Protein AF-A0A1I1GXM4-F1 (afdb_monomer_lite)

Secondary structure (DSSP, 8-state):
---TGGGTTSBHHHHHHHHHHHHHHHT----SSEEEEETTEEEEEE-----S-TT-GGGHHHHHHHHHHH-SHHHH-B-PPP--SS---PPPSSPPBP-HHHHHHHHHHHHHHHHHHHTTS-GGGEEEEESSBSSGGGS-GGGTT-TTHHHHB----HHHHHSSEEEE------------

Structure (mmCIF, N/CA/C/O backbone):
data_AF-A0A1I1GXM4-F1
#
_entry.id   AF-A0A1I1GXM4-F1
#
loop_
_atom_site.group_PDB
_atom_site.id
_atom_site.type_symbol
_atom_site.label_atom_id
_atom_site.label_alt_id
_atom_site.label_comp_id
_atom_site.label_asym_id
_atom_site.label_entity_id
_atom_site.label_seq_id
_atom_site.pdbx_PDB_ins_code
_atom_site.Cartn_x
_atom_site.Cartn_y
_atom_site.Cartn_z
_atom_site.occupancy
_atom_site.B_iso_or_equiv
_atom_site.auth_seq_id
_atom_site.auth_comp_id
_atom_site.auth_asym_id
_atom_site.auth_atom_id
_atom_site.pdbx_PDB_model_num
ATOM 1 N N . MET A 1 1 ? -10.689 -5.153 2.767 1.00 88.06 1 MET A N 1
ATOM 2 C CA . MET A 1 1 ? -9.791 -4.355 1.905 1.00 88.06 1 MET A CA 1
ATOM 3 C C . MET A 1 1 ? -9.537 -5.119 0.616 1.00 88.06 1 MET A C 1
ATOM 5 O O . MET A 1 1 ? -9.752 -6.326 0.622 1.00 88.06 1 MET A O 1
ATOM 9 N N . ALA A 1 2 ? -9.113 -4.449 -0.453 1.00 90.62 2 ALA A N 1
ATOM 10 C CA . ALA A 1 2 ? -8.685 -5.121 -1.678 1.00 90.62 2 ALA A CA 1
ATOM 11 C C . ALA A 1 2 ? -7.213 -5.545 -1.563 1.00 90.62 2 ALA A C 1
ATOM 13 O O . ALA A 1 2 ? -6.414 -4.860 -0.924 1.00 90.62 2 ALA A O 1
ATOM 14 N N . GLY A 1 3 ? -6.860 -6.667 -2.178 1.00 90.81 3 GLY A N 1
ATOM 15 C CA . GLY A 1 3 ? -5.494 -6.990 -2.551 1.00 90.81 3 GLY A CA 1
ATOM 16 C C . GLY A 1 3 ? -5.263 -6.709 -4.034 1.00 90.81 3 GLY A C 1
ATOM 17 O O . GLY A 1 3 ? -6.139 -6.228 -4.748 1.00 90.81 3 GLY A O 1
ATOM 18 N N . ASN A 1 4 ? -4.059 -7.000 -4.521 1.00 91.81 4 ASN A N 1
ATOM 19 C CA . ASN A 1 4 ? -3.698 -6.765 -5.922 1.00 91.81 4 ASN A CA 1
ATOM 20 C C . ASN A 1 4 ? -4.492 -7.653 -6.907 1.00 91.81 4 ASN A C 1
ATOM 22 O O . ASN A 1 4 ? -4.773 -7.232 -8.028 1.00 91.81 4 ASN A O 1
ATOM 26 N N . HIS A 1 5 ? -4.881 -8.863 -6.489 1.00 93.75 5 HIS A N 1
ATOM 27 C CA . HIS A 1 5 ? -5.613 -9.814 -7.331 1.00 93.75 5 HIS A CA 1
ATOM 28 C C . HIS A 1 5 ? -7.067 -9.409 -7.574 1.00 93.75 5 HIS A C 1
ATOM 30 O O . HIS A 1 5 ? -7.597 -9.705 -8.643 1.00 93.75 5 HIS A O 1
ATOM 36 N N . GLU A 1 6 ? -7.697 -8.703 -6.635 1.00 94.31 6 GLU A N 1
ATOM 37 C CA . GLU A 1 6 ? -9.053 -8.177 -6.802 1.00 94.31 6 GLU A CA 1
ATOM 38 C C . GLU A 1 6 ? -9.139 -7.234 -8.014 1.00 94.31 6 GLU A C 1
ATOM 40 O O . GLU A 1 6 ? -10.164 -7.191 -8.684 1.00 94.31 6 GLU A O 1
ATOM 45 N N . PHE A 1 7 ? -8.045 -6.548 -8.365 1.00 95.19 7 PHE A N 1
ATOM 46 C CA . PHE A 1 7 ? -7.979 -5.643 -9.518 1.00 95.19 7 PHE A CA 1
ATOM 47 C C . PHE A 1 7 ? -7.825 -6.347 -10.874 1.00 95.19 7 PHE A C 1
ATOM 49 O O . PHE A 1 7 ? -7.874 -5.695 -11.919 1.00 95.19 7 PHE A O 1
ATOM 56 N N . TYR A 1 8 ? -7.606 -7.663 -10.911 1.00 95.75 8 TYR A N 1
ATOM 57 C CA . TYR A 1 8 ? -7.322 -8.362 -12.163 1.00 95.75 8 TYR A CA 1
ATOM 58 C C . TYR A 1 8 ? -8.533 -8.368 -13.103 1.00 95.75 8 TYR A C 1
ATOM 60 O O . TYR A 1 8 ? -9.545 -8.998 -12.824 1.00 95.75 8 TYR A O 1
ATOM 68 N N . GLY A 1 9 ? -8.377 -7.768 -14.284 1.00 94.56 9 GLY A N 1
ATOM 69 C CA . GLY A 1 9 ? -9.453 -7.614 -15.267 1.00 94.56 9 GLY A CA 1
ATOM 70 C C . GLY A 1 9 ? -10.307 -6.364 -15.052 1.00 94.56 9 GLY A C 1
ATOM 71 O O . GLY A 1 9 ? -11.254 -6.154 -15.806 1.00 94.56 9 GLY A O 1
ATOM 72 N N . HIS A 1 10 ? -9.958 -5.531 -14.070 1.00 95.75 10 HIS A N 1
ATOM 73 C CA . HIS A 1 10 ? -10.690 -4.325 -13.716 1.00 95.75 10 HIS A CA 1
ATOM 74 C C . HIS A 1 10 ? -9.837 -3.066 -13.902 1.00 95.75 10 HIS A C 1
ATOM 76 O O . HIS A 1 10 ? -8.601 -3.103 -13.928 1.00 95.75 10 HIS A O 1
ATOM 82 N N . HIS A 1 11 ? -10.525 -1.931 -14.013 1.00 96.19 11 HIS A N 1
ATOM 83 C CA . HIS A 1 11 ? -9.913 -0.618 -13.897 1.00 96.19 11 HIS A CA 1
ATOM 84 C C . HIS A 1 11 ? -9.795 -0.232 -12.430 1.00 96.19 11 HIS A C 1
ATOM 86 O O . HIS A 1 11 ? -10.779 -0.267 -11.693 1.00 96.19 11 HIS A O 1
ATOM 92 N N . TRP A 1 12 ? -8.595 0.161 -12.015 1.00 95.12 12 TRP A N 1
ATOM 93 C CA . TRP A 1 12 ? -8.252 0.351 -10.614 1.00 95.12 12 TRP A CA 1
ATOM 94 C C . TRP A 1 12 ? -9.212 1.292 -9.886 1.00 95.12 12 TRP A C 1
ATOM 96 O O . TRP A 1 12 ? -9.810 0.909 -8.882 1.00 95.12 12 TRP A O 1
ATOM 106 N N . THR A 1 13 ? -9.360 2.523 -10.379 1.00 94.25 13 THR A N 1
ATOM 107 C CA . THR A 1 13 ? -10.188 3.555 -9.735 1.00 94.25 13 THR A CA 1
ATOM 108 C C . THR A 1 13 ? -11.656 3.131 -9.670 1.00 94.25 13 THR A C 1
ATOM 110 O O . THR A 1 13 ? -12.280 3.222 -8.618 1.00 94.25 13 THR A O 1
ATOM 113 N N . GLN A 1 14 ? -12.172 2.570 -10.767 1.00 95.75 14 GLN A N 1
ATOM 114 C CA . GLN A 1 14 ? -13.569 2.149 -10.885 1.00 95.75 14 GLN A CA 1
ATOM 115 C C . GLN A 1 14 ? -13.882 1.011 -9.911 1.00 95.75 14 GLN A C 1
ATOM 117 O O . GLN A 1 14 ? -14.881 1.075 -9.201 1.00 95.75 14 GLN A O 1
ATOM 122 N N . LEU A 1 15 ? -12.989 0.020 -9.800 1.00 96.81 15 LEU A N 1
ATOM 123 C CA . LEU A 1 15 ? -13.178 -1.081 -8.861 1.00 96.81 15 LEU A CA 1
ATOM 124 C C . LEU A 1 15 ? -13.207 -0.596 -7.408 1.00 96.81 15 LEU A C 1
ATOM 126 O O . LEU A 1 15 ? -14.000 -1.097 -6.618 1.00 96.81 15 LEU A O 1
ATOM 130 N N . LEU A 1 16 ? -12.365 0.370 -7.028 1.00 96.38 16 LEU A N 1
ATOM 131 C CA . LEU A 1 16 ? -12.402 0.909 -5.665 1.00 96.38 16 LEU A CA 1
ATOM 132 C C . LEU A 1 16 ? -13.753 1.552 -5.342 1.00 96.38 16 LEU A C 1
ATOM 134 O O . LEU A 1 16 ? -14.273 1.357 -4.242 1.00 96.38 16 LEU A O 1
ATOM 138 N N . ASP A 1 17 ? -14.328 2.291 -6.286 1.00 96.69 17 ASP A N 1
ATOM 139 C CA . ASP A 1 17 ? -15.631 2.927 -6.104 1.00 96.69 17 ASP A CA 1
ATOM 140 C C . ASP A 1 17 ? -16.761 1.892 -6.036 1.00 96.69 17 ASP A C 1
ATOM 142 O O . ASP A 1 17 ? -17.629 1.975 -5.161 1.00 96.69 17 ASP A O 1
ATOM 146 N N . GLU A 1 18 ? -16.702 0.859 -6.878 1.00 97.44 18 GLU A N 1
ATOM 147 C CA . GLU A 1 18 ? -17.616 -0.284 -6.827 1.00 97.44 18 GLU A CA 1
ATOM 148 C C . GLU A 1 18 ? -17.533 -1.018 -5.484 1.00 97.44 18 GLU A C 1
ATOM 150 O O . GLU A 1 18 ? -18.559 -1.249 -4.844 1.00 97.44 18 GLU A O 1
ATOM 155 N N . LEU A 1 19 ? -16.326 -1.337 -5.007 1.00 96.31 19 LEU A N 1
ATOM 156 C CA . LEU A 1 19 ? -16.120 -2.020 -3.729 1.00 96.31 19 LEU A CA 1
ATOM 157 C C . LEU A 1 19 ? -16.650 -1.193 -2.556 1.00 96.31 19 LEU A C 1
ATOM 159 O O . LEU A 1 19 ? -17.302 -1.745 -1.671 1.00 96.31 19 LEU A O 1
ATOM 163 N N . ARG A 1 20 ? -16.439 0.129 -2.559 1.00 96.31 20 ARG A N 1
ATOM 164 C CA . ARG A 1 20 ? -17.013 1.033 -1.548 1.00 96.31 20 ARG A CA 1
ATOM 165 C C . ARG A 1 20 ? -18.538 1.023 -1.574 1.00 96.31 20 ARG A C 1
ATOM 167 O O . ARG A 1 20 ? -19.163 1.020 -0.514 1.00 96.31 20 ARG A O 1
ATOM 174 N N . LEU A 1 21 ? -19.144 1.024 -2.761 1.00 96.81 21 LEU A N 1
ATOM 175 C CA . LEU A 1 21 ? -20.596 0.958 -2.903 1.00 96.81 21 LEU A CA 1
ATOM 176 C C . LEU A 1 21 ? -21.143 -0.379 -2.388 1.00 96.81 21 LEU A C 1
ATOM 178 O O . LEU A 1 21 ? -22.055 -0.390 -1.563 1.00 96.81 21 LEU A O 1
ATOM 182 N N . GLN A 1 22 ? -20.560 -1.497 -2.822 1.00 97.12 22 GLN A N 1
ATOM 183 C CA . GLN A 1 22 ? -20.995 -2.836 -2.417 1.00 97.12 22 GLN A CA 1
ATOM 184 C C . GLN A 1 22 ? -20.808 -3.071 -0.917 1.00 97.12 22 GLN A C 1
ATOM 186 O O . GLN A 1 22 ? -21.681 -3.637 -0.264 1.00 97.12 22 GLN A O 1
ATOM 191 N N . ALA A 1 23 ? -19.720 -2.572 -0.334 1.00 95.88 23 ALA A N 1
ATOM 192 C CA . ALA A 1 23 ? -19.486 -2.654 1.102 1.00 95.88 23 ALA A CA 1
ATOM 193 C C . ALA A 1 23 ? -20.616 -1.994 1.909 1.00 95.88 23 ALA A C 1
ATOM 195 O O . ALA A 1 23 ? -21.107 -2.583 2.871 1.00 95.88 23 ALA A O 1
ATOM 196 N N . LYS A 1 24 ? -21.106 -0.827 1.463 1.00 95.06 24 LYS A N 1
ATOM 197 C CA . LYS A 1 24 ? -22.270 -0.160 2.072 1.00 95.06 24 LYS A CA 1
ATOM 198 C C . LYS A 1 24 ? -23.542 -0.993 1.937 1.00 95.06 24 LYS A C 1
ATOM 200 O O . LYS A 1 24 ? -24.266 -1.139 2.916 1.00 95.06 24 LYS A O 1
ATOM 205 N N . VAL A 1 25 ? -23.796 -1.553 0.752 1.00 97.19 25 VAL A N 1
ATOM 206 C CA . VAL A 1 25 ? -24.974 -2.402 0.487 1.00 97.19 25 VAL A CA 1
ATOM 207 C C . VAL A 1 25 ? -24.991 -3.634 1.395 1.00 97.19 25 VAL A C 1
ATOM 209 O O . VAL A 1 25 ? -26.044 -4.016 1.897 1.00 97.19 25 VAL A O 1
ATOM 212 N N . HIS A 1 26 ? -23.826 -4.231 1.640 1.00 96.12 26 HIS A N 1
ATOM 213 C CA . HIS A 1 26 ? -23.698 -5.467 2.410 1.00 96.12 26 HIS A CA 1
ATOM 214 C C . HIS A 1 26 ? -23.372 -5.261 3.896 1.00 96.12 26 HIS A C 1
ATOM 216 O O . HIS A 1 26 ? -23.208 -6.244 4.615 1.00 96.12 26 HIS A O 1
ATOM 222 N N . GLY A 1 27 ? -23.276 -4.016 4.372 1.00 94.44 27 GLY A N 1
ATOM 223 C CA . GLY A 1 27 ? -22.950 -3.723 5.772 1.00 94.44 27 GLY A CA 1
ATOM 224 C C . GLY A 1 27 ? -21.542 -4.172 6.183 1.00 94.44 27 GLY A C 1
ATOM 225 O O . GLY A 1 27 ? -21.326 -4.550 7.331 1.00 94.44 27 GLY A O 1
ATOM 226 N N . VAL A 1 28 ? -20.587 -4.158 5.250 1.00 95.31 28 VAL A N 1
ATOM 227 C CA . VAL A 1 28 ? -19.182 -4.515 5.488 1.00 95.31 28 VAL A CA 1
ATOM 228 C C . VAL A 1 28 ? -18.330 -3.247 5.521 1.00 95.31 28 VAL A C 1
ATOM 230 O O . VAL A 1 28 ? -18.530 -2.328 4.732 1.00 95.31 28 VAL A O 1
ATOM 233 N N . HIS A 1 29 ? -17.329 -3.201 6.400 1.00 95.56 29 HIS A N 1
ATOM 234 C CA . HIS A 1 29 ? -16.331 -2.131 6.396 1.00 95.56 29 HIS A CA 1
ATOM 235 C C . HIS A 1 29 ? -15.254 -2.409 5.340 1.00 95.56 29 HIS A C 1
ATOM 237 O O . HIS A 1 29 ? -14.403 -3.287 5.508 1.00 95.56 29 HIS A O 1
ATOM 243 N N . PHE A 1 30 ? -15.280 -1.662 4.237 1.00 96.31 30 PHE A N 1
ATOM 244 C CA . PHE A 1 30 ? -14.208 -1.682 3.247 1.00 96.31 30 PHE A CA 1
ATOM 245 C C . PHE A 1 30 ? -13.199 -0.574 3.536 1.00 96.31 30 PHE A C 1
ATOM 247 O O . PHE A 1 30 ? -13.542 0.600 3.487 1.00 96.31 30 PHE A O 1
ATOM 254 N N . LEU A 1 31 ? -11.955 -0.965 3.818 1.00 96.25 31 LEU A N 1
ATOM 255 C CA . LEU A 1 31 ? -10.881 -0.038 4.162 1.00 96.25 31 LEU A CA 1
ATOM 256 C C . LEU A 1 31 ? -9.883 0.094 3.001 1.00 96.25 31 LEU A C 1
ATOM 258 O O . LEU A 1 31 ? -9.175 -0.864 2.683 1.00 96.25 31 LEU A O 1
ATOM 262 N N . GLU A 1 32 ? -9.852 1.276 2.386 1.00 95.69 32 GLU A N 1
ATOM 263 C CA . GLU A 1 32 ? -8.818 1.765 1.463 1.00 95.69 32 GLU A CA 1
ATOM 264 C C . GLU A 1 32 ? -8.757 3.289 1.613 1.00 95.69 32 GLU A C 1
ATOM 266 O O . GLU A 1 32 ? -9.634 3.996 1.101 1.00 95.69 32 GLU A O 1
ATOM 271 N N . TYR A 1 33 ? -7.741 3.755 2.346 1.00 95.88 33 TYR A N 1
ATOM 272 C CA . TYR A 1 33 ? -7.669 5.116 2.893 1.00 95.88 33 TYR A CA 1
ATOM 273 C C . TYR A 1 33 ? -8.839 5.437 3.812 1.00 95.88 33 TYR A C 1
ATOM 275 O O . TYR A 1 33 ? -9.412 6.522 3.761 1.00 95.88 33 TYR A O 1
ATOM 283 N N . ASP A 1 34 ? -9.209 4.460 4.638 1.00 96.69 34 ASP A N 1
ATOM 284 C CA . ASP A 1 34 ? -10.339 4.587 5.544 1.00 96.69 34 ASP A CA 1
ATOM 285 C C . ASP A 1 34 ? -10.068 3.894 6.882 1.00 96.69 34 ASP A C 1
ATOM 287 O O . ASP A 1 34 ? -9.138 3.084 7.020 1.00 96.69 34 ASP A O 1
ATOM 291 N N . SER A 1 35 ? -10.898 4.218 7.869 1.00 96.25 35 SER A N 1
ATOM 292 C CA . SER A 1 35 ? -10.807 3.685 9.216 1.00 96.25 35 SER A CA 1
ATOM 293 C C . SER A 1 35 ? -12.153 3.271 9.796 1.00 96.25 35 SER A C 1
ATOM 295 O O . SER A 1 35 ? -13.214 3.751 9.409 1.00 96.25 35 SER A O 1
ATOM 297 N N . VAL A 1 36 ? -12.107 2.367 10.771 1.00 96.62 36 VAL A N 1
ATOM 298 C CA . VAL A 1 36 ? -13.270 2.007 11.582 1.00 96.62 36 VAL A CA 1
ATOM 299 C C . VAL A 1 36 ? -12.837 1.741 13.015 1.00 96.62 36 VAL A C 1
ATOM 301 O O . VAL A 1 36 ? -11.792 1.137 13.246 1.00 96.62 36 VAL A O 1
ATOM 304 N N . THR A 1 37 ? -13.646 2.161 13.984 1.00 96.50 37 THR A N 1
ATOM 305 C CA . THR A 1 37 ? -13.433 1.820 15.394 1.00 96.50 37 THR A CA 1
ATOM 306 C C . THR A 1 37 ? -14.425 0.751 15.818 1.00 96.50 37 THR A C 1
ATOM 308 O O . THR A 1 37 ? -15.635 0.962 15.769 1.00 96.50 37 THR A O 1
ATOM 311 N N . ILE A 1 38 ? -13.912 -0.390 16.268 1.00 95.75 38 ILE A N 1
ATOM 312 C CA . ILE A 1 38 ? -14.705 -1.522 16.743 1.00 95.75 38 ILE A CA 1
ATOM 313 C C . ILE A 1 38 ? -14.259 -1.819 18.170 1.00 95.75 38 ILE A C 1
ATOM 315 O O . ILE A 1 38 ? -13.089 -2.103 18.409 1.00 95.75 38 ILE A O 1
ATOM 319 N N . GLN A 1 39 ? -15.188 -1.722 19.125 1.00 95.75 39 GLN A N 1
ATOM 320 C CA . GLN A 1 39 ? -14.928 -2.003 20.547 1.00 95.75 39 GLN A CA 1
ATOM 321 C C . GLN A 1 39 ? -13.715 -1.236 21.115 1.00 95.75 39 GLN A C 1
ATOM 323 O O . GLN A 1 39 ? -12.930 -1.768 21.893 1.00 95.75 39 GLN A O 1
ATOM 328 N N . GLY A 1 40 ? -13.549 0.027 20.709 1.00 94.50 40 GLY A N 1
ATOM 329 C CA . GLY A 1 40 ? -12.447 0.884 21.162 1.00 94.50 40 GLY A CA 1
ATOM 330 C C . GLY A 1 40 ? -11.112 0.665 20.442 1.00 94.50 40 GLY A C 1
ATOM 331 O O . GLY A 1 40 ? -10.172 1.410 20.706 1.00 94.50 40 GLY A O 1
ATOM 332 N N . ILE A 1 41 ? -11.029 -0.290 19.510 1.00 95.75 41 ILE A N 1
ATOM 333 C CA . ILE A 1 41 ? -9.859 -0.501 18.651 1.00 95.75 41 ILE A CA 1
ATOM 334 C C . ILE A 1 41 ? -10.104 0.149 17.291 1.00 95.75 41 ILE A C 1
ATOM 336 O O . ILE A 1 41 ? -11.075 -0.173 16.605 1.00 95.75 41 ILE A O 1
ATOM 340 N N . ARG A 1 42 ? -9.221 1.066 16.901 1.00 96.75 42 ARG A N 1
ATOM 341 C CA . ARG A 1 42 ? -9.223 1.751 15.609 1.00 96.75 42 ARG A CA 1
ATOM 342 C C . ARG A 1 42 ? -8.432 0.938 14.592 1.00 96.75 42 ARG A C 1
ATOM 344 O O . ARG A 1 42 ? -7.251 0.670 14.787 1.00 96.75 42 ARG A O 1
ATOM 351 N N . PHE A 1 43 ? -9.069 0.592 13.486 1.00 96.00 43 PHE A N 1
ATOM 352 C CA . PHE A 1 43 ? -8.458 -0.089 12.353 1.00 96.00 43 PHE A CA 1
ATOM 353 C C . PHE A 1 43 ? -8.246 0.915 11.225 1.00 96.00 43 PHE A C 1
ATOM 355 O O . PHE A 1 43 ? -9.203 1.551 10.795 1.00 96.00 43 PHE A O 1
ATOM 362 N N . LEU A 1 44 ? -7.013 1.045 10.742 1.00 96.44 44 LEU A N 1
ATOM 363 C CA . LEU A 1 44 ? -6.638 1.827 9.564 1.00 96.44 44 LEU A CA 1
ATOM 364 C C . LEU A 1 44 ? -6.334 0.862 8.423 1.00 96.44 44 LEU A C 1
ATOM 366 O O . LEU A 1 44 ? -5.517 -0.040 8.609 1.00 96.44 44 LEU A O 1
ATOM 370 N N . GLY A 1 45 ? -6.949 1.029 7.253 1.00 94.88 45 GLY A N 1
ATOM 371 C CA . GLY A 1 45 ? -6.710 0.124 6.129 1.00 94.88 45 GLY A CA 1
ATOM 372 C C . GLY A 1 45 ? -6.305 0.817 4.836 1.00 94.88 45 GLY A C 1
ATOM 373 O O . GLY A 1 45 ? -6.939 1.770 4.385 1.00 94.88 45 GLY A O 1
ATOM 374 N N . CYS A 1 46 ? -5.264 0.279 4.206 1.00 94.44 46 CYS A N 1
ATOM 375 C CA . CYS A 1 46 ? -4.889 0.596 2.832 1.00 94.44 46 CYS A CA 1
ATOM 376 C C . CYS A 1 46 ? -4.177 -0.600 2.197 1.00 94.44 46 CYS A C 1
ATOM 378 O O . CYS A 1 46 ? -3.480 -1.356 2.871 1.00 94.44 46 CYS A O 1
ATOM 380 N N . THR A 1 47 ? -4.307 -0.774 0.885 1.00 93.88 47 THR A N 1
ATOM 381 C CA . THR A 1 47 ? -3.630 -1.856 0.145 1.00 93.88 47 THR A CA 1
ATOM 382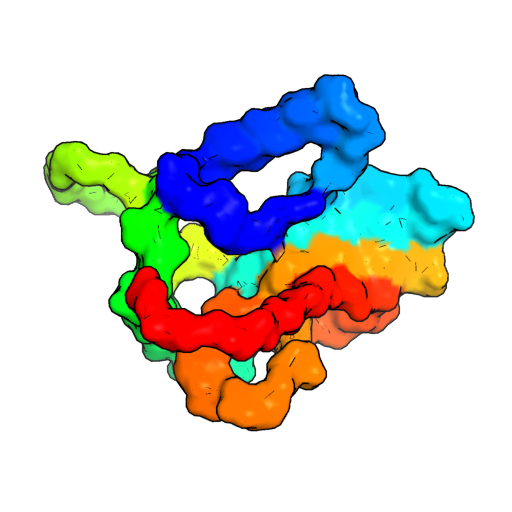 C C . THR A 1 47 ? -2.097 -1.752 0.238 1.00 93.88 47 THR A C 1
ATOM 384 O O . THR A 1 47 ? -1.393 -2.752 0.062 1.00 93.88 47 THR A O 1
ATOM 387 N N . LEU A 1 48 ? -1.593 -0.556 0.569 1.00 93.88 48 LEU A N 1
ATOM 388 C CA . LEU A 1 48 ? -0.199 -0.122 0.713 1.00 93.88 48 LEU A CA 1
ATOM 389 C C . LEU A 1 48 ? 0.609 -0.116 -0.586 1.00 93.88 48 LEU A C 1
ATOM 391 O O . LEU A 1 48 ? 1.341 0.838 -0.815 1.00 93.88 48 LEU A O 1
ATOM 395 N N . TRP A 1 49 ? 0.475 -1.129 -1.444 1.00 94.69 49 TRP A N 1
ATOM 396 C CA . TRP A 1 49 ? 1.332 -1.301 -2.627 1.00 94.69 49 TRP A CA 1
ATOM 397 C C . TRP A 1 49 ? 2.821 -1.205 -2.255 1.00 94.69 49 TRP A C 1
ATOM 399 O O . TRP A 1 49 ? 3.172 -1.392 -1.090 1.00 94.69 49 TRP A O 1
ATOM 409 N N . THR A 1 50 ? 3.717 -0.984 -3.212 1.00 93.81 50 THR A N 1
ATOM 410 C CA . THR A 1 50 ? 5.161 -1.085 -2.965 1.00 93.81 50 THR A CA 1
ATOM 411 C C . THR A 1 50 ? 5.944 0.120 -3.471 1.00 93.81 50 THR A C 1
ATOM 413 O O . THR A 1 50 ? 5.655 0.683 -4.529 1.00 93.81 50 THR A O 1
ATOM 416 N N . ASP A 1 51 ? 6.980 0.468 -2.715 1.00 94.44 51 ASP A N 1
ATOM 417 C CA . ASP A 1 51 ? 8.058 1.375 -3.102 1.00 94.44 51 ASP A CA 1
ATOM 418 C C . ASP A 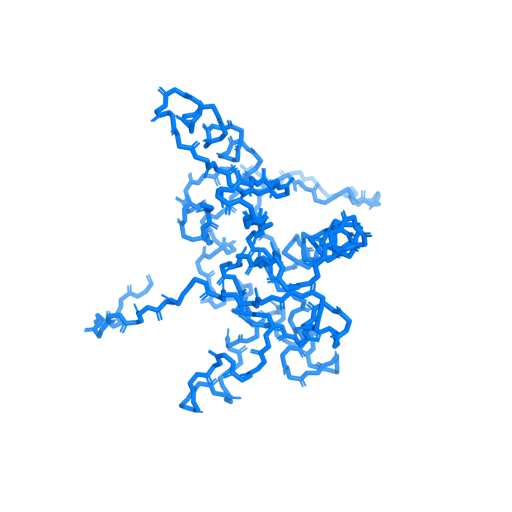1 51 ? 9.150 0.698 -3.956 1.00 94.44 51 ASP A C 1
ATOM 420 O O . ASP A 1 51 ? 9.984 1.378 -4.554 1.00 94.44 51 ASP A O 1
ATOM 424 N N . PHE A 1 52 ? 9.135 -0.636 -4.048 1.00 94.25 52 PHE A N 1
ATOM 425 C CA . PHE A 1 52 ? 10.180 -1.485 -4.629 1.00 94.25 52 PHE A CA 1
ATOM 426 C C . PHE A 1 52 ? 11.547 -1.358 -3.941 1.00 94.25 52 PHE A C 1
ATOM 428 O O . PHE A 1 52 ? 12.577 -1.724 -4.518 1.00 94.25 52 PHE A O 1
ATOM 435 N N . GLU A 1 53 ? 11.577 -0.870 -2.700 1.00 92.75 53 GLU A N 1
ATOM 436 C CA . GLU A 1 53 ? 12.809 -0.624 -1.944 1.00 92.75 53 GLU A CA 1
ATOM 437 C C . GLU A 1 53 ? 13.123 -1.746 -0.950 1.00 92.75 53 GLU A C 1
ATOM 439 O O . GLU A 1 53 ? 14.015 -1.606 -0.112 1.00 92.75 53 GLU A O 1
ATOM 444 N N . PHE A 1 54 ? 12.472 -2.909 -1.087 1.00 89.62 54 PHE A N 1
ATOM 445 C CA . PHE A 1 54 ? 12.767 -4.100 -0.285 1.00 89.62 54 PHE A CA 1
ATOM 446 C C . PHE A 1 54 ? 14.264 -4.432 -0.257 1.00 89.62 54 PHE A C 1
ATOM 448 O O . PHE A 1 54 ? 14.793 -4.796 0.785 1.00 89.62 54 PHE A O 1
ATOM 455 N N . PHE A 1 55 ? 14.970 -4.286 -1.380 1.00 89.94 55 PHE A N 1
ATOM 456 C CA . PHE A 1 55 ? 16.417 -4.519 -1.461 1.00 89.94 55 PHE A CA 1
ATOM 457 C C . PHE A 1 55 ? 17.257 -3.234 -1.414 1.00 89.94 55 PHE A C 1
ATOM 459 O O . PHE A 1 55 ? 18.436 -3.249 -1.769 1.00 89.94 55 PHE A O 1
ATOM 466 N N . GLY A 1 56 ? 16.653 -2.126 -0.987 1.00 90.62 56 GLY A N 1
ATOM 467 C CA . GLY A 1 56 ? 17.252 -0.800 -0.939 1.00 90.62 56 GLY A CA 1
ATOM 468 C C . GLY A 1 56 ? 17.050 0.020 -2.215 1.00 90.62 56 GLY A C 1
ATOM 469 O O . GLY A 1 56 ? 16.879 -0.505 -3.319 1.00 90.62 56 GLY A O 1
ATOM 470 N N . LEU A 1 57 ? 17.130 1.341 -2.047 1.00 92.62 57 LEU A N 1
ATOM 471 C CA . LEU A 1 57 ? 16.902 2.342 -3.092 1.00 92.62 57 LEU A CA 1
ATOM 472 C C . LEU A 1 57 ? 17.750 2.117 -4.357 1.00 92.62 57 LEU A C 1
ATOM 474 O O . LEU A 1 57 ? 17.264 2.309 -5.470 1.00 92.62 57 LEU A O 1
ATOM 478 N N . SER A 1 58 ? 18.997 1.652 -4.213 1.00 95.06 58 SER A N 1
ATOM 479 C CA . SER A 1 58 ? 19.902 1.396 -5.345 1.00 95.06 58 SER A CA 1
ATOM 480 C C . SER A 1 58 ? 19.381 0.330 -6.316 1.00 95.06 58 SER A C 1
ATOM 482 O O . SER A 1 58 ? 19.730 0.351 -7.497 1.00 95.06 58 SER A O 1
ATOM 484 N N . ARG A 1 59 ? 18.516 -0.582 -5.850 1.00 93.94 59 ARG A N 1
ATOM 485 C CA . ARG A 1 59 ? 17.915 -1.643 -6.669 1.00 93.94 59 ARG A CA 1
ATOM 486 C C . ARG A 1 59 ? 16.512 -1.306 -7.166 1.00 93.94 59 ARG A C 1
ATOM 488 O O . ARG A 1 59 ? 16.020 -2.009 -8.047 1.00 93.94 59 ARG A O 1
ATOM 495 N N . ARG A 1 60 ? 15.891 -0.217 -6.698 1.00 94.56 60 ARG A N 1
ATOM 496 C CA . ARG A 1 60 ? 14.495 0.146 -7.007 1.00 94.56 60 ARG A CA 1
ATOM 497 C C . ARG A 1 60 ? 14.182 0.091 -8.502 1.00 94.56 60 ARG A C 1
ATOM 499 O O . ARG A 1 60 ? 13.288 -0.633 -8.926 1.00 94.56 60 ARG A O 1
ATOM 506 N N . SER A 1 61 ? 14.983 0.763 -9.330 1.00 95.31 61 SER A N 1
ATOM 507 C CA . SER A 1 61 ? 14.774 0.794 -10.785 1.00 95.31 61 SER A CA 1
ATOM 508 C C . SER A 1 61 ? 14.899 -0.586 -11.443 1.00 95.31 61 SER A C 1
ATOM 510 O O . SER A 1 61 ? 14.218 -0.870 -12.428 1.00 95.31 61 SER A O 1
ATOM 512 N N . GLN A 1 62 ? 15.770 -1.459 -10.924 1.00 95.19 62 GLN A N 1
ATOM 513 C CA . GLN A 1 62 ? 15.873 -2.848 -11.383 1.00 95.19 62 GLN A CA 1
ATOM 514 C C . GLN A 1 62 ? 14.605 -3.629 -11.014 1.00 95.19 62 GLN A C 1
ATOM 516 O O . GLN A 1 62 ? 14.076 -4.345 -11.865 1.00 95.19 62 GLN A O 1
ATOM 521 N N . MET A 1 63 ? 14.118 -3.461 -9.782 1.00 95.44 63 MET A N 1
ATOM 522 C CA . MET A 1 63 ? 12.951 -4.168 -9.247 1.00 95.44 63 MET A CA 1
ATOM 523 C C . MET A 1 63 ? 11.662 -3.755 -9.957 1.00 95.44 63 MET A C 1
ATOM 525 O O . MET A 1 63 ? 10.917 -4.623 -10.399 1.00 95.44 63 MET A O 1
ATOM 529 N N . MET A 1 64 ? 11.452 -2.454 -10.182 1.00 95.44 64 MET A N 1
ATOM 530 C CA . MET A 1 64 ? 10.325 -1.931 -10.966 1.00 95.44 64 MET A CA 1
ATOM 531 C C . MET A 1 64 ? 10.263 -2.576 -12.358 1.00 95.44 64 MET A C 1
ATOM 533 O O . MET A 1 64 ? 9.236 -3.116 -12.762 1.00 95.44 64 MET A O 1
ATOM 537 N N . ARG A 1 65 ? 11.399 -2.614 -13.071 1.00 94.62 65 ARG A N 1
ATOM 538 C CA . ARG A 1 65 ? 11.490 -3.247 -14.396 1.00 94.62 65 ARG A CA 1
ATOM 539 C C . ARG A 1 65 ? 11.244 -4.758 -14.355 1.00 94.62 65 ARG A C 1
ATOM 541 O O . ARG A 1 65 ? 10.691 -5.313 -15.302 1.00 94.62 65 ARG A O 1
ATOM 548 N N . ALA A 1 66 ? 11.731 -5.445 -13.322 1.00 92.75 66 ALA A N 1
ATOM 549 C CA . ALA A 1 66 ? 11.510 -6.879 -13.152 1.00 92.75 66 ALA A CA 1
ATOM 550 C C . ALA A 1 66 ? 10.028 -7.181 -12.891 1.00 92.75 66 ALA A C 1
ATOM 552 O O . ALA A 1 66 ? 9.480 -8.091 -13.509 1.00 92.75 66 ALA A O 1
ATOM 553 N N . ALA A 1 67 ? 9.382 -6.372 -12.053 1.00 92.19 67 ALA A N 1
ATOM 554 C CA . ALA A 1 67 ? 7.971 -6.476 -11.720 1.00 92.19 67 ALA A CA 1
ATOM 555 C C . ALA A 1 67 ? 7.081 -6.293 -12.961 1.00 92.19 67 ALA A C 1
ATOM 557 O O . ALA A 1 67 ? 6.297 -7.188 -13.275 1.00 92.19 67 ALA A O 1
ATOM 558 N N . GLU A 1 68 ? 7.278 -5.215 -13.729 1.00 93.81 68 GLU A N 1
ATOM 559 C CA . GLU A 1 68 ? 6.510 -4.940 -14.959 1.00 93.81 68 GLU A CA 1
ATOM 560 C C . GLU A 1 68 ? 6.613 -6.061 -15.995 1.00 93.81 68 GLU A C 1
ATOM 562 O O . GLU A 1 68 ? 5.641 -6.391 -16.674 1.00 93.81 68 GLU A O 1
ATOM 567 N N . ARG A 1 69 ? 7.788 -6.692 -16.106 1.00 91.56 69 ARG A N 1
ATOM 568 C CA . ARG A 1 69 ? 7.970 -7.839 -17.001 1.00 91.56 69 ARG A CA 1
ATOM 569 C C . ARG A 1 69 ? 7.406 -9.132 -16.436 1.00 91.56 69 ARG A C 1
ATOM 571 O O . ARG A 1 69 ? 6.998 -9.983 -17.222 1.00 91.56 69 ARG A O 1
ATOM 578 N N . GLY A 1 70 ? 7.471 -9.322 -15.123 1.00 86.75 70 GLY A N 1
ATOM 579 C CA . GLY A 1 70 ? 7.290 -10.617 -14.475 1.00 86.75 70 GLY A CA 1
ATOM 580 C C . GLY A 1 70 ? 5.874 -10.902 -13.994 1.00 86.75 70 GLY A C 1
ATOM 581 O O . GLY A 1 70 ? 5.525 -12.073 -13.863 1.00 86.75 70 GLY A O 1
ATOM 582 N N . LEU A 1 71 ? 5.061 -9.874 -13.740 1.00 90.75 71 LEU A N 1
ATOM 583 C CA . LEU A 1 71 ? 3.833 -10.026 -12.959 1.00 90.75 71 LEU A CA 1
ATOM 584 C C . LEU A 1 71 ? 2.575 -9.652 -13.729 1.00 90.75 71 LEU A C 1
ATOM 586 O O . LEU A 1 71 ? 2.561 -8.766 -14.584 1.00 90.75 71 LEU A O 1
ATOM 590 N N . ASN A 1 72 ? 1.501 -10.370 -13.409 1.00 93.44 72 ASN A N 1
ATOM 591 C CA . ASN A 1 72 ? 0.219 -10.225 -14.085 1.00 93.44 72 ASN A CA 1
ATOM 592 C C . ASN A 1 72 ? -0.498 -8.931 -13.705 1.00 93.44 72 ASN A C 1
ATOM 594 O O . ASN A 1 72 ? -1.307 -8.458 -14.494 1.00 93.44 72 ASN A O 1
ATOM 598 N N . ASP A 1 73 ? -0.145 -8.320 -12.579 1.00 93.75 73 ASP A N 1
ATOM 599 C CA . ASP A 1 73 ? -0.599 -7.006 -12.128 1.00 93.75 73 ASP A CA 1
ATOM 600 C C . ASP A 1 73 ? -0.514 -5.978 -13.265 1.00 93.75 73 ASP A C 1
ATOM 602 O O . ASP A 1 73 ? -1.519 -5.407 -13.680 1.00 93.75 73 ASP A O 1
ATOM 606 N N . PHE A 1 74 ? 0.661 -5.852 -13.884 1.00 93.75 74 PHE A N 1
ATOM 607 C CA . PHE A 1 74 ? 0.925 -4.881 -14.955 1.00 93.75 74 PHE A CA 1
ATOM 608 C C . PHE A 1 74 ? 0.350 -5.282 -16.321 1.00 93.75 74 PHE A C 1
ATOM 610 O O . PHE A 1 74 ? 0.390 -4.510 -17.277 1.00 93.75 74 PHE A O 1
ATOM 617 N N . ARG A 1 75 ? -0.197 -6.498 -16.440 1.00 92.81 75 ARG A N 1
ATOM 618 C CA . ARG A 1 75 ? -0.845 -6.992 -17.668 1.00 92.81 75 ARG A CA 1
ATOM 619 C C . ARG A 1 75 ? -2.365 -6.956 -17.577 1.00 92.81 75 ARG A C 1
ATOM 621 O O . ARG A 1 75 ? -3.034 -6.790 -18.595 1.00 92.81 75 ARG A O 1
ATOM 628 N N . ARG A 1 76 ? -2.901 -7.169 -16.375 1.00 95.00 76 ARG A N 1
ATOM 629 C CA . ARG A 1 76 ? -4.322 -7.426 -16.120 1.00 95.00 76 ARG A CA 1
ATOM 630 C C . ARG A 1 76 ? -5.038 -6.262 -15.453 1.00 95.00 76 ARG A C 1
ATOM 632 O O . ARG A 1 76 ? -6.262 -6.285 -15.450 1.00 95.00 76 ARG A O 1
ATOM 639 N N . ILE A 1 77 ? -4.316 -5.286 -14.909 1.00 95.69 77 ILE A N 1
ATOM 640 C CA . ILE A 1 77 ? -4.915 -4.132 -14.239 1.00 95.69 77 ILE A CA 1
ATOM 641 C C . ILE A 1 77 ? -4.862 -2.917 -15.169 1.00 95.69 77 ILE A C 1
ATOM 643 O O . ILE A 1 77 ? -3.825 -2.599 -15.761 1.00 95.69 77 ILE A O 1
ATOM 647 N N . GLU A 1 78 ? -6.003 -2.251 -15.317 1.00 95.75 78 GLU A N 1
ATOM 648 C CA . GLU A 1 78 ? -6.126 -0.966 -16.011 1.00 95.75 78 GLU A CA 1
ATOM 649 C C . GLU A 1 78 ? -5.976 0.171 -15.000 1.00 95.75 78 GLU A C 1
ATOM 651 O O . GLU A 1 78 ? -6.454 0.065 -13.871 1.00 95.75 78 GLU A O 1
ATOM 656 N N . ALA A 1 79 ? -5.303 1.248 -15.391 1.00 93.94 79 ALA A N 1
ATOM 657 C CA . ALA A 1 79 ? -5.110 2.415 -14.541 1.00 93.94 79 ALA A CA 1
ATOM 658 C C . ALA A 1 79 ? -5.173 3.686 -15.384 1.00 93.94 79 ALA A C 1
ATOM 660 O O . ALA A 1 79 ? -4.722 3.685 -16.532 1.00 93.94 79 ALA A O 1
ATOM 661 N N . ASP A 1 80 ? -5.701 4.758 -14.799 1.00 90.88 80 ASP A N 1
ATOM 662 C CA . ASP A 1 80 ? -5.630 6.089 -15.391 1.00 90.88 80 ASP A CA 1
ATOM 663 C C . ASP A 1 80 ? -4.162 6.455 -15.626 1.00 90.88 80 ASP A C 1
ATOM 665 O O . ASP A 1 80 ? -3.338 6.155 -14.762 1.00 90.88 80 ASP A O 1
ATOM 669 N N . PRO A 1 81 ? -3.802 7.108 -16.744 1.00 86.75 81 PRO A N 1
ATOM 670 C CA . PRO A 1 81 ? -2.439 7.570 -16.939 1.00 86.75 81 PRO A CA 1
ATOM 671 C C . PRO A 1 81 ? -1.999 8.435 -15.755 1.00 86.75 81 PRO A C 1
ATOM 673 O O . PRO A 1 81 ? -2.699 9.381 -15.386 1.00 86.75 81 PRO A O 1
ATOM 676 N N . LEU A 1 82 ? -0.810 8.171 -15.203 1.00 83.38 82 LEU A N 1
ATOM 677 C CA . LEU A 1 82 ? -0.128 9.181 -14.395 1.00 83.38 82 LEU A CA 1
ATOM 678 C C . LEU A 1 82 ? -0.071 10.463 -15.220 1.00 83.38 82 LEU A C 1
ATOM 680 O O . LEU A 1 82 ? 0.256 10.386 -16.406 1.00 83.38 82 LEU A O 1
ATOM 684 N N . MET A 1 83 ? -0.414 11.608 -14.623 1.00 69.75 83 MET A N 1
ATOM 685 C CA . MET A 1 83 ? -0.367 12.893 -15.321 1.00 69.75 83 MET A CA 1
ATOM 686 C C . MET A 1 83 ? 1.040 13.089 -15.893 1.00 69.75 83 MET A C 1
ATOM 688 O O . MET A 1 83 ? 1.975 13.430 -15.173 1.00 69.75 83 MET A O 1
ATOM 692 N N . ALA A 1 84 ? 1.206 12.790 -17.178 1.00 55.56 84 ALA A N 1
ATOM 693 C CA . ALA A 1 84 ? 2.477 12.917 -17.850 1.00 55.56 84 ALA A CA 1
ATOM 694 C C . ALA A 1 84 ? 2.603 14.366 -18.303 1.00 55.56 84 ALA A C 1
ATOM 696 O O . ALA A 1 84 ? 1.788 14.867 -19.080 1.00 55.56 84 ALA A O 1
ATOM 697 N N . GLU A 1 85 ? 3.653 15.018 -17.820 1.00 47.25 85 GLU A N 1
ATOM 698 C CA . GLU A 1 85 ? 4.266 16.149 -18.493 1.00 47.25 85 GLU A CA 1
ATOM 699 C C . GLU A 1 85 ? 4.364 15.833 -19.998 1.00 47.25 85 GLU A C 1
ATOM 701 O O . GLU A 1 85 ? 4.864 14.779 -20.400 1.00 47.25 85 GLU A O 1
ATOM 706 N N . HIS A 1 86 ? 3.766 16.714 -20.800 1.00 36.31 86 HIS A N 1
ATOM 707 C CA . HIS A 1 86 ? 3.785 16.808 -22.261 1.00 36.31 86 HIS A CA 1
ATOM 708 C C . HIS A 1 86 ? 4.648 15.769 -23.004 1.00 36.31 86 HIS A C 1
ATOM 710 O O . HIS A 1 86 ? 5.739 16.072 -23.478 1.00 36.31 86 HIS A O 1
ATOM 716 N N . THR A 1 87 ? 4.139 14.553 -23.201 1.00 45.03 87 THR A N 1
ATOM 717 C CA . THR A 1 87 ? 4.711 13.613 -24.173 1.00 45.03 87 THR A CA 1
ATOM 718 C C . THR A 1 87 ? 3.651 13.255 -25.198 1.00 45.03 87 THR A C 1
ATOM 720 O O . THR A 1 87 ? 2.854 12.333 -25.063 1.00 45.03 87 THR A O 1
ATOM 723 N N . SER A 1 88 ? 3.635 14.060 -26.256 1.00 44.19 88 SER A N 1
ATOM 724 C CA . SER A 1 88 ? 2.891 13.833 -27.485 1.00 44.19 88 SER A CA 1
ATOM 725 C C . SER A 1 88 ? 3.451 12.615 -28.222 1.00 44.19 88 SER A C 1
ATOM 727 O O . SER A 1 88 ? 4.301 12.735 -29.101 1.00 44.19 88 SER A O 1
ATOM 729 N N . VAL A 1 89 ? 2.961 11.429 -27.866 1.00 47.25 89 VAL A N 1
ATOM 730 C CA . VAL A 1 89 ? 3.027 10.231 -28.708 1.00 47.25 89 VAL A CA 1
ATOM 731 C C . VAL A 1 89 ? 1.598 9.718 -28.860 1.00 47.25 89 VAL A C 1
ATOM 733 O O . VAL A 1 89 ? 0.891 9.534 -27.874 1.00 47.25 89 VAL A O 1
ATOM 736 N N . ALA A 1 90 ? 1.155 9.562 -30.109 1.00 48.47 90 ALA A N 1
ATOM 737 C CA . ALA A 1 90 ? -0.208 9.180 -30.474 1.00 48.47 90 ALA A CA 1
ATOM 738 C C . ALA A 1 90 ? -0.714 7.942 -29.695 1.00 48.47 90 ALA A C 1
ATOM 740 O O . ALA A 1 90 ? 0.068 7.022 -29.429 1.00 48.47 90 ALA A O 1
ATOM 741 N N . PRO A 1 91 ? -2.015 7.873 -29.353 1.00 46.25 91 PRO A N 1
ATOM 742 C CA . PRO A 1 91 ? -2.540 6.810 -28.511 1.00 46.25 91 PRO A CA 1
ATOM 743 C C . PRO A 1 91 ? -2.488 5.473 -29.257 1.00 46.25 91 PRO A C 1
ATOM 745 O O . PRO A 1 91 ? -3.137 5.288 -30.288 1.00 46.25 91 PRO A O 1
ATOM 748 N N . ARG A 1 92 ? -1.752 4.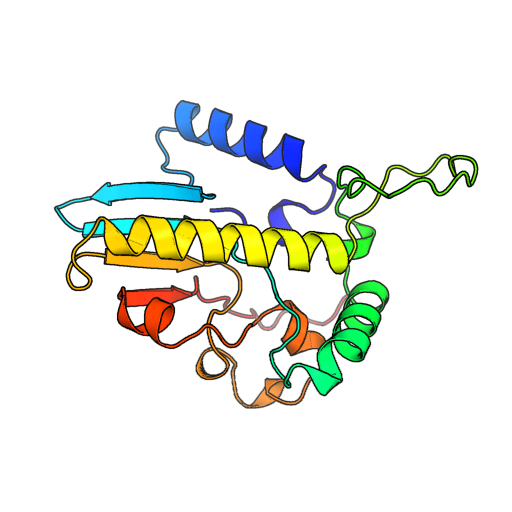493 -28.715 1.00 51.28 92 ARG A N 1
ATOM 749 C CA . ARG A 1 92 ? -2.035 3.086 -29.036 1.00 51.28 92 ARG A CA 1
ATOM 750 C C . ARG A 1 92 ? -3.452 2.801 -28.536 1.00 51.28 92 ARG A C 1
ATOM 752 O O . ARG A 1 92 ? -3.766 3.121 -27.398 1.00 51.28 92 ARG A O 1
ATOM 759 N N . GLN A 1 93 ? -4.282 2.159 -29.359 1.00 51.19 93 GLN A N 1
ATOM 760 C CA . GLN A 1 93 ? -5.673 1.758 -29.064 1.00 51.19 93 GLN A CA 1
ATOM 761 C C . GLN A 1 93 ? -5.842 0.831 -27.834 1.00 51.19 93 GLN A C 1
ATOM 763 O O . GLN A 1 93 ? -6.943 0.368 -27.545 1.00 51.19 93 GLN A O 1
ATOM 768 N N . SER A 1 94 ? -4.767 0.518 -27.111 1.00 62.28 94 SER A N 1
ATOM 769 C CA . SER A 1 94 ? -4.804 -0.251 -25.873 1.00 62.28 94 SER A CA 1
ATOM 770 C C . SER A 1 94 ? -5.145 0.658 -24.697 1.00 62.28 94 SER A C 1
ATOM 772 O O . SER A 1 94 ? -4.464 1.660 -24.480 1.00 62.28 94 SER A O 1
ATOM 774 N N . LYS A 1 95 ? -6.142 0.264 -23.901 1.00 68.81 95 LYS A N 1
ATOM 775 C CA . LYS A 1 95 ? -6.437 0.895 -22.612 1.00 68.81 95 LYS A CA 1
ATOM 776 C C . LYS A 1 95 ? -5.161 1.035 -21.758 1.00 68.81 95 LYS A C 1
ATOM 778 O O . LYS A 1 95 ? -4.346 0.103 -21.764 1.00 68.81 95 LYS A O 1
ATOM 783 N N . PRO A 1 96 ? -4.983 2.156 -21.037 1.00 83.88 96 PRO A N 1
ATOM 784 C CA . PRO A 1 96 ? -3.809 2.365 -20.201 1.00 83.88 96 PRO A CA 1
ATOM 785 C C . PRO A 1 96 ? -3.726 1.276 -19.123 1.00 83.88 96 PRO A C 1
ATOM 787 O O . PRO A 1 96 ? -4.721 0.883 -18.508 1.00 83.88 96 PRO A O 1
ATOM 790 N N . ARG A 1 97 ? -2.528 0.712 -18.970 1.00 92.19 97 ARG A N 1
ATOM 791 C CA . ARG A 1 97 ? -2.239 -0.371 -18.027 1.00 92.19 97 ARG A CA 1
ATOM 792 C C . ARG A 1 97 ? -1.534 0.180 -16.804 1.00 92.19 97 ARG A C 1
ATOM 794 O O . ARG A 1 97 ? -0.835 1.191 -16.878 1.00 92.19 97 ARG A O 1
ATOM 801 N N . LEU A 1 98 ? -1.670 -0.552 -15.707 1.00 95.00 98 LEU A N 1
ATOM 802 C CA . LEU A 1 98 ? -0.862 -0.332 -14.526 1.00 95.00 98 LEU A CA 1
ATOM 803 C C . LEU A 1 98 ? 0.636 -0.413 -14.864 1.00 95.00 98 LEU A C 1
ATOM 805 O O . LEU A 1 98 ? 1.074 -1.284 -15.612 1.00 95.00 98 LEU A O 1
ATOM 809 N N . THR A 1 99 ? 1.427 0.465 -14.255 1.00 95.50 99 THR A N 1
ATOM 810 C CA . THR A 1 99 ? 2.898 0.467 -14.327 1.00 95.50 99 THR A CA 1
ATOM 811 C C . THR A 1 99 ? 3.474 0.486 -12.916 1.00 95.50 99 THR A C 1
ATOM 813 O O . THR A 1 99 ? 2.768 0.818 -11.961 1.00 95.50 99 THR A O 1
ATOM 816 N N . ALA A 1 100 ? 4.760 0.179 -12.759 1.00 95.62 100 ALA A N 1
ATOM 817 C CA . ALA A 1 100 ? 5.426 0.266 -11.461 1.00 95.62 100 ALA A CA 1
ATOM 818 C C . ALA A 1 100 ? 5.428 1.702 -10.909 1.00 95.62 100 ALA A C 1
ATOM 820 O O . ALA A 1 100 ? 5.420 1.906 -9.698 1.00 95.62 100 ALA A O 1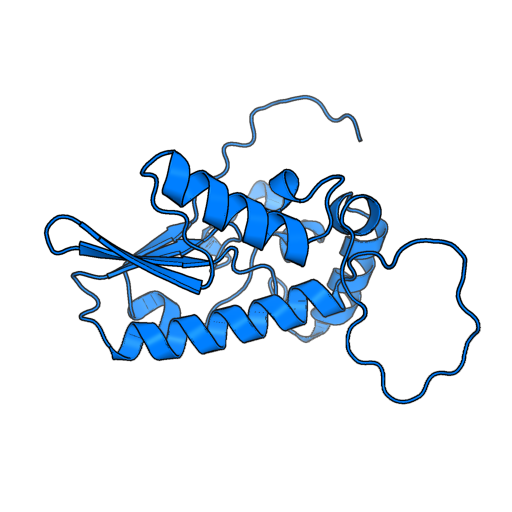
ATOM 821 N N . ALA A 1 101 ? 5.390 2.715 -11.780 1.00 95.81 101 ALA A N 1
ATOM 822 C CA . ALA A 1 101 ? 5.260 4.104 -11.348 1.00 95.81 101 ALA A CA 1
ATOM 823 C C . ALA A 1 101 ? 3.910 4.370 -10.654 1.00 95.81 101 ALA A C 1
ATOM 825 O O . ALA A 1 101 ? 3.875 5.089 -9.660 1.00 95.81 101 ALA A O 1
ATOM 826 N N . HIS A 1 102 ? 2.817 3.751 -11.117 1.00 95.81 102 HIS A N 1
ATOM 827 C CA . HIS A 1 102 ? 1.510 3.881 -10.463 1.00 95.81 102 HIS A CA 1
ATOM 828 C C . HIS A 1 102 ? 1.514 3.269 -9.061 1.00 95.81 102 HIS A C 1
ATOM 830 O O . HIS A 1 102 ? 1.020 3.882 -8.118 1.00 95.81 102 HIS A O 1
ATOM 836 N N . THR A 1 103 ? 2.079 2.067 -8.907 1.00 95.94 103 THR A N 1
ATOM 837 C CA . THR A 1 103 ? 2.120 1.395 -7.601 1.00 95.94 103 THR A CA 1
ATOM 838 C C . THR A 1 103 ? 3.031 2.133 -6.621 1.00 95.94 103 THR A C 1
ATOM 840 O O . THR A 1 103 ? 2.693 2.215 -5.444 1.00 95.94 103 THR A O 1
ATOM 843 N N . LEU A 1 104 ? 4.129 2.726 -7.108 1.00 96.25 104 LEU A N 1
ATOM 844 C CA . LEU A 1 104 ? 5.003 3.594 -6.315 1.00 96.25 104 LEU A CA 1
ATOM 845 C C . LEU A 1 104 ? 4.275 4.864 -5.851 1.00 96.25 104 LEU A C 1
ATOM 847 O O . LEU A 1 104 ? 4.333 5.191 -4.668 1.00 96.25 104 LEU A O 1
ATOM 851 N N . ALA A 1 105 ? 3.566 5.554 -6.750 1.00 95.62 105 ALA A N 1
ATOM 852 C CA . ALA A 1 105 ? 2.783 6.740 -6.397 1.00 95.62 105 ALA A CA 1
ATOM 853 C C . ALA A 1 105 ? 1.720 6.405 -5.338 1.00 95.62 105 ALA A C 1
ATOM 855 O O . ALA A 1 105 ? 1.653 7.033 -4.286 1.00 95.62 105 ALA A O 1
ATOM 856 N N . ARG A 1 106 ? 0.976 5.312 -5.543 1.00 94.81 106 ARG A N 1
ATOM 857 C CA . ARG A 1 106 ? -0.015 4.832 -4.575 1.00 94.81 106 ARG A CA 1
ATOM 858 C C . ARG A 1 106 ? 0.606 4.476 -3.224 1.00 94.81 106 ARG A C 1
ATOM 860 O O . ARG A 1 106 ? -0.011 4.696 -2.181 1.00 94.81 106 ARG A O 1
ATOM 867 N N . HIS A 1 107 ? 1.806 3.908 -3.215 1.00 96.00 107 HIS A N 1
ATOM 868 C CA . HIS A 1 107 ? 2.515 3.623 -1.973 1.00 96.00 107 HIS A CA 1
ATOM 869 C C . HIS A 1 107 ? 2.843 4.907 -1.205 1.00 96.00 107 HIS A C 1
ATOM 871 O O . HIS A 1 107 ? 2.604 4.986 -0.000 1.00 96.00 107 HIS A O 1
ATOM 877 N N . GLN A 1 108 ? 3.309 5.943 -1.901 1.00 95.69 108 GLN A N 1
ATOM 878 C CA . GLN A 1 108 ? 3.595 7.253 -1.310 1.00 95.69 108 GLN A CA 1
ATOM 879 C C . GLN A 1 108 ? 2.331 7.920 -0.747 1.00 95.69 108 GLN A C 1
ATOM 881 O O . GLN A 1 108 ? 2.358 8.420 0.383 1.00 95.69 108 GLN A O 1
ATOM 886 N N . ASP A 1 109 ? 1.216 7.855 -1.477 1.00 95.94 109 ASP A N 1
ATOM 887 C CA . ASP A 1 109 ? -0.086 8.344 -1.010 1.00 95.94 109 ASP A CA 1
ATOM 888 C C . ASP A 1 109 ? -0.536 7.589 0.247 1.00 95.94 109 ASP A C 1
ATOM 890 O O . ASP A 1 109 ? -0.948 8.192 1.240 1.00 95.94 109 ASP A O 1
ATOM 894 N N . SER A 1 110 ? -0.364 6.263 0.247 1.00 95.25 110 SER A N 1
ATOM 895 C CA . SER A 1 110 ? -0.701 5.405 1.387 1.00 95.25 110 SER A CA 1
ATOM 896 C C . SER A 1 110 ? 0.104 5.749 2.627 1.00 95.25 110 SER A C 1
ATOM 898 O O . SER A 1 110 ? -0.459 5.831 3.717 1.00 95.25 110 SER A O 1
ATOM 900 N N . LEU A 1 111 ? 1.407 5.988 2.479 1.00 94.88 111 LEU A N 1
ATOM 901 C CA . LEU A 1 111 ? 2.248 6.399 3.596 1.00 94.88 111 LEU A CA 1
ATOM 902 C C . LEU A 1 111 ? 1.905 7.789 4.104 1.00 94.88 111 LEU A C 1
ATOM 904 O O . LEU A 1 111 ? 1.910 8.003 5.313 1.00 94.88 111 LEU A O 1
ATOM 908 N N . THR A 1 112 ? 1.592 8.719 3.209 1.00 95.88 112 THR A N 1
ATOM 909 C CA . THR A 1 112 ? 1.181 10.074 3.589 1.00 95.88 112 THR A CA 1
ATOM 910 C C . THR A 1 112 ? -0.096 10.031 4.421 1.00 95.88 112 THR A C 1
ATOM 912 O O . THR A 1 112 ? -0.140 10.590 5.519 1.00 95.88 112 THR A O 1
ATOM 915 N N . TRP A 1 113 ? -1.101 9.296 3.944 1.00 96.38 113 TRP A N 1
ATOM 916 C CA . TRP A 1 113 ? -2.356 9.097 4.658 1.00 96.38 113 TRP A CA 1
ATOM 917 C C . TRP A 1 113 ? -2.148 8.377 5.997 1.00 96.38 113 TRP A C 1
ATOM 919 O O . TRP A 1 113 ? -2.567 8.892 7.031 1.00 96.38 113 TRP A O 1
ATOM 929 N N . LEU A 1 114 ? -1.427 7.248 6.018 1.00 94.94 114 LEU A N 1
ATOM 930 C CA . LEU A 1 114 ? -1.162 6.496 7.250 1.00 94.94 114 LEU A CA 1
ATOM 931 C C . LEU A 1 114 ? -0.466 7.355 8.306 1.00 94.94 114 LEU A C 1
ATOM 933 O O . LEU A 1 114 ? -0.885 7.352 9.459 1.00 94.94 114 LEU A O 1
ATOM 937 N N . LYS A 1 115 ? 0.573 8.111 7.935 1.00 94.00 115 LYS A N 1
ATOM 938 C CA . LYS A 1 115 ? 1.273 8.997 8.877 1.00 94.00 115 LYS A CA 1
ATOM 939 C C . LYS A 1 115 ? 0.332 10.042 9.467 1.00 94.00 115 LYS A C 1
ATOM 941 O O . LYS A 1 115 ? 0.375 10.274 10.670 1.00 94.00 115 LYS A O 1
ATOM 946 N N . SER A 1 116 ? -0.524 10.643 8.642 1.00 94.94 116 SER A N 1
ATOM 947 C CA . SER A 1 116 ? -1.520 11.610 9.108 1.00 94.94 116 SER A CA 1
ATOM 948 C C . SER A 1 116 ? -2.522 10.977 10.076 1.00 94.94 116 SER A C 1
ATOM 950 O O . SER A 1 116 ? -2.784 11.531 11.142 1.00 94.94 116 SER A O 1
ATOM 952 N N . GLU A 1 117 ? -3.034 9.790 9.755 1.00 95.06 117 GLU A N 1
ATOM 953 C CA . GLU A 1 117 ? -4.026 9.104 10.580 1.00 95.06 117 GLU A CA 1
ATOM 954 C C . GLU A 1 117 ? -3.448 8.604 11.905 1.00 95.06 117 GLU A C 1
ATOM 956 O O . GLU A 1 117 ? -4.117 8.694 12.937 1.00 95.06 117 GLU A O 1
ATOM 961 N N . LEU A 1 118 ? -2.207 8.112 11.907 1.00 93.19 118 LEU A N 1
ATOM 962 C CA . LEU A 1 118 ? -1.527 7.634 13.112 1.00 93.19 118 LEU A CA 1
ATOM 963 C C . LEU A 1 118 ? -1.342 8.746 14.155 1.00 93.19 118 LEU A C 1
ATOM 965 O O . LEU A 1 118 ? -1.438 8.469 15.347 1.00 93.19 118 LEU A O 1
ATOM 969 N N . LEU A 1 119 ? -1.170 10.003 13.731 1.00 92.69 119 LEU A N 1
ATOM 970 C CA . LEU A 1 119 ? -1.089 11.153 14.644 1.00 92.69 119 LEU A CA 1
ATOM 971 C C . LEU A 1 119 ? -2.410 11.452 15.372 1.00 92.69 119 LEU A C 1
ATOM 973 O O . LEU A 1 119 ? -2.406 12.150 16.382 1.00 92.69 119 LEU A O 1
ATOM 977 N N . GLN A 1 120 ? -3.535 10.938 14.872 1.00 92.00 120 GLN A N 1
ATOM 978 C CA . GLN A 1 120 ? -4.866 11.192 15.430 1.00 92.00 120 GLN A CA 1
ATOM 979 C C . GLN A 1 120 ? -5.317 10.125 16.442 1.00 92.00 120 GLN A C 1
ATOM 981 O O . GLN A 1 120 ? -6.431 10.205 16.956 1.00 92.00 120 GLN A O 1
ATOM 986 N N . GLY A 1 121 ? -4.504 9.096 16.708 1.00 88.00 121 GLY A N 1
ATOM 987 C CA . GLY A 1 121 ? -4.886 7.962 17.551 1.00 88.00 121 GLY A CA 1
ATOM 988 C C . GLY A 1 121 ? -3.832 7.576 18.581 1.00 88.00 121 GLY A C 1
ATOM 989 O O . GLY A 1 121 ? -2.680 7.993 18.523 1.00 88.00 121 GLY A O 1
ATOM 990 N N . GLU A 1 122 ? -4.232 6.731 19.528 1.00 88.75 122 GLU A N 1
ATOM 991 C CA . GLU A 1 122 ? -3.301 6.128 20.478 1.00 88.75 122 GLU A CA 1
ATOM 992 C C . GLU A 1 122 ? -2.753 4.811 19.900 1.00 88.75 122 GLU A C 1
ATOM 994 O O . GLU A 1 122 ? -3.554 3.931 19.556 1.00 88.75 122 GLU A O 1
ATOM 999 N N . PRO A 1 123 ? -1.422 4.603 19.844 1.00 89.12 123 PRO A N 1
ATOM 1000 C CA . PRO A 1 123 ? -0.834 3.394 19.259 1.00 89.12 123 PRO A CA 1
ATOM 1001 C C . PRO A 1 123 ? -1.354 2.079 19.852 1.00 89.12 123 PRO A C 1
ATOM 1003 O O . PRO A 1 123 ? -1.603 1.123 19.121 1.00 89.12 123 PRO A O 1
ATOM 1006 N N . LYS A 1 124 ? -1.596 2.037 21.170 1.00 89.56 124 LYS A N 1
ATOM 1007 C CA . LYS A 1 124 ? -2.115 0.848 21.879 1.00 89.56 124 LYS A CA 1
ATOM 1008 C C . LYS A 1 124 ? -3.511 0.405 21.419 1.00 89.56 124 LYS A C 1
ATOM 1010 O O . LYS A 1 124 ? -3.856 -0.757 21.582 1.00 89.56 124 LYS A O 1
ATOM 1015 N N . ASN A 1 125 ? -4.291 1.326 20.855 1.00 93.50 125 ASN A N 1
ATOM 1016 C CA . ASN A 1 125 ? -5.658 1.089 20.396 1.00 93.50 125 ASN A CA 1
ATOM 1017 C C . ASN A 1 125 ? -5.755 1.153 18.868 1.00 93.50 125 ASN A C 1
ATOM 1019 O O . ASN A 1 125 ? -6.860 1.220 18.340 1.00 93.50 125 ASN A O 1
ATOM 1023 N N . THR A 1 126 ? -4.624 1.168 18.157 1.00 94.00 126 THR A N 1
ATOM 1024 C CA . THR A 1 126 ? -4.595 1.322 16.702 1.00 94.00 126 THR A CA 1
ATOM 1025 C C . THR A 1 126 ? -3.984 0.091 16.045 1.00 94.00 126 THR A C 1
ATOM 1027 O O . THR A 1 126 ? -2.897 -0.365 16.407 1.00 94.00 126 THR A O 1
ATOM 1030 N N . VAL A 1 127 ? -4.689 -0.432 15.047 1.00 93.19 127 VAL A N 1
ATOM 1031 C CA . VAL A 1 127 ? -4.263 -1.538 14.194 1.00 93.19 127 VAL A CA 1
ATOM 1032 C C . VAL A 1 127 ? -4.194 -1.041 12.758 1.00 93.19 127 VAL A C 1
ATOM 1034 O O . VAL A 1 127 ? -5.163 -0.489 12.242 1.00 93.19 127 VAL A O 1
ATOM 1037 N N . VAL A 1 128 ? -3.065 -1.260 12.094 1.00 92.94 128 VAL A N 1
ATOM 1038 C CA . VAL A 1 128 ? -2.915 -0.982 10.662 1.00 92.94 128 VAL A CA 1
ATOM 1039 C C . VAL A 1 128 ? -3.024 -2.296 9.894 1.00 92.94 128 VAL A C 1
ATOM 1041 O O . VAL A 1 128 ? -2.327 -3.266 10.199 1.00 92.94 128 VAL A O 1
ATOM 1044 N N . VAL A 1 129 ? -3.907 -2.313 8.898 1.00 92.81 129 VAL A N 1
ATOM 1045 C CA . VAL A 1 129 ? -4.230 -3.469 8.061 1.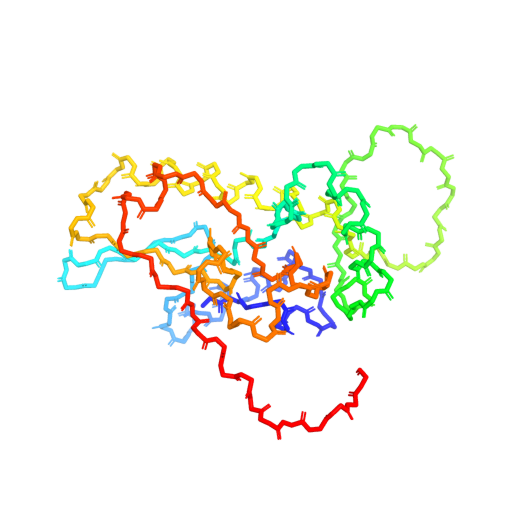00 92.81 129 VAL A CA 1
ATOM 1046 C C . VAL A 1 129 ? -3.760 -3.186 6.635 1.00 92.81 129 VAL A C 1
ATOM 1048 O O . VAL A 1 129 ? -4.262 -2.267 5.983 1.00 92.81 129 VAL A O 1
ATOM 1051 N N . THR A 1 130 ? -2.789 -3.965 6.151 1.00 93.06 130 THR A N 1
ATOM 1052 C CA . THR A 1 130 ? -2.245 -3.824 4.789 1.00 93.06 130 THR A CA 1
ATOM 1053 C C . THR A 1 130 ? -2.228 -5.147 4.037 1.00 93.06 130 THR A C 1
ATOM 1055 O O . THR A 1 130 ? -2.104 -6.216 4.636 1.00 93.06 130 THR A O 1
ATOM 1058 N N . HIS A 1 131 ? -2.344 -5.075 2.707 1.00 92.06 131 HIS A N 1
ATOM 1059 C CA . HIS A 1 131 ? -2.209 -6.242 1.830 1.00 92.06 131 HIS A CA 1
ATOM 1060 C C . HIS A 1 131 ? -0.739 -6.497 1.506 1.00 92.06 131 HIS A C 1
ATOM 1062 O O . HIS A 1 131 ? -0.234 -7.598 1.703 1.00 92.06 131 HIS A O 1
ATOM 1068 N N . HIS A 1 132 ? -0.031 -5.456 1.062 1.00 91.44 132 HIS A N 1
ATOM 1069 C CA . HIS A 1 132 ? 1.414 -5.520 0.865 1.00 91.44 132 HIS A CA 1
ATOM 1070 C C . HIS A 1 132 ? 2.135 -5.423 2.211 1.00 91.44 132 HIS A C 1
ATOM 1072 O O . HIS A 1 132 ? 1.691 -4.728 3.133 1.00 91.44 132 HIS A O 1
ATOM 1078 N N . TYR A 1 133 ? 3.238 -6.155 2.341 1.00 86.56 133 TYR A N 1
ATOM 1079 C CA . TYR A 1 133 ? 3.941 -6.290 3.604 1.00 86.56 133 TYR A CA 1
ATOM 1080 C C . TYR A 1 133 ? 4.689 -4.996 3.964 1.00 86.56 133 TYR A C 1
ATOM 1082 O O . TYR A 1 133 ? 5.466 -4.488 3.154 1.00 86.56 133 TYR A O 1
ATOM 1090 N N . PRO A 1 134 ? 4.537 -4.483 5.195 1.00 85.44 134 PRO A N 1
ATOM 1091 C CA . PRO A 1 134 ? 5.154 -3.221 5.599 1.00 85.44 134 PRO A CA 1
ATOM 1092 C C . PRO A 1 134 ? 6.650 -3.351 5.935 1.00 85.44 134 PRO A C 1
ATOM 1094 O O . PRO A 1 134 ? 7.351 -2.349 6.065 1.00 85.44 134 PRO A O 1
ATOM 1097 N N . HIS A 1 135 ? 7.158 -4.571 6.133 1.00 84.94 135 HIS A N 1
ATOM 1098 C CA . HIS A 1 135 ? 8.549 -4.778 6.524 1.00 84.94 135 HIS A CA 1
ATOM 1099 C C . HIS A 1 135 ? 9.120 -6.097 5.991 1.00 84.94 135 HIS A C 1
ATOM 1101 O O . HIS A 1 135 ? 8.408 -7.086 5.819 1.00 84.94 135 HIS A O 1
ATOM 1107 N N . GLN A 1 136 ? 10.443 -6.151 5.818 1.00 80.38 136 GLN A N 1
ATOM 1108 C CA . GLN A 1 136 ? 11.153 -7.334 5.319 1.00 80.38 136 GLN A CA 1
ATOM 1109 C C . GLN A 1 136 ? 10.952 -8.577 6.197 1.00 80.38 136 GLN A C 1
ATOM 1111 O O . GLN A 1 136 ? 10.871 -9.693 5.690 1.00 80.38 136 GLN A O 1
ATOM 1116 N N . ASN A 1 137 ? 10.791 -8.379 7.507 1.00 82.94 137 ASN A N 1
ATOM 1117 C CA . ASN A 1 137 ? 10.546 -9.456 8.476 1.00 82.94 137 ASN A CA 1
ATOM 1118 C C . ASN A 1 137 ? 9.206 -10.179 8.256 1.00 82.94 137 ASN A C 1
ATOM 1120 O O . ASN A 1 137 ? 8.995 -11.251 8.813 1.00 82.94 137 ASN A O 1
ATOM 1124 N N . SER A 1 138 ? 8.307 -9.620 7.444 1.00 82.00 138 SER A N 1
ATOM 1125 C CA . SER A 1 138 ? 7.062 -10.272 7.031 1.00 82.00 138 SER A CA 1
ATOM 1126 C C . SER A 1 138 ? 7.260 -11.269 5.880 1.00 82.00 138 SER A C 1
ATOM 1128 O O . SER A 1 138 ? 6.314 -11.945 5.486 1.00 82.00 138 SER A O 1
ATOM 1130 N N . THR A 1 139 ? 8.473 -11.377 5.325 1.00 82.44 139 THR A N 1
ATOM 1131 C CA . THR A 1 139 ? 8.796 -12.299 4.230 1.00 82.44 139 THR A CA 1
ATOM 1132 C C . THR A 1 139 ? 9.415 -13.586 4.762 1.00 82.44 139 THR A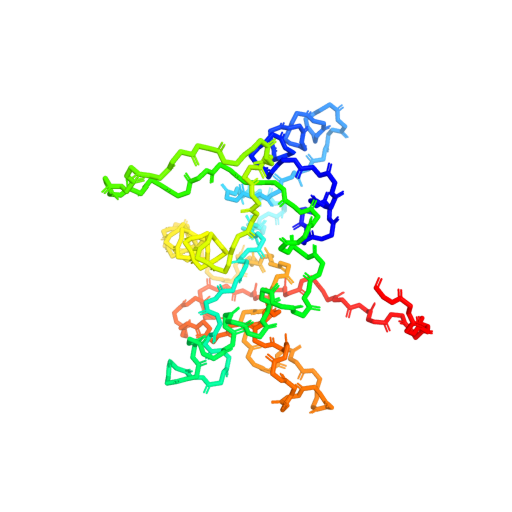 C 1
ATOM 1134 O O . THR A 1 139 ? 10.401 -13.569 5.497 1.00 82.44 139 THR A O 1
ATOM 1137 N N . HIS A 1 140 ? 8.883 -14.732 4.334 1.00 83.00 140 HIS A N 1
ATOM 1138 C CA . HIS A 1 140 ? 9.472 -16.029 4.662 1.00 83.00 140 HIS A CA 1
ATOM 1139 C C . HIS A 1 140 ? 10.911 -16.143 4.098 1.00 83.00 140 HIS A C 1
ATOM 1141 O O . HIS A 1 140 ? 11.099 -15.861 2.911 1.00 83.00 140 HIS A O 1
ATOM 1147 N N . PRO A 1 141 ? 11.909 -16.650 4.860 1.00 84.38 141 PRO A N 1
ATOM 1148 C CA . PRO A 1 141 ? 13.331 -16.634 4.474 1.00 84.38 141 PRO A CA 1
ATOM 1149 C C . PRO A 1 141 ? 13.643 -17.177 3.073 1.00 84.38 141 PRO A C 1
ATOM 1151 O O . PRO A 1 141 ? 14.486 -16.635 2.366 1.00 84.38 141 PRO A O 1
ATOM 1154 N N . LYS A 1 142 ? 12.907 -18.205 2.633 1.00 85.12 142 LYS A N 1
ATOM 1155 C CA . LYS A 1 142 ? 12.981 -18.771 1.270 1.00 85.12 142 LYS A CA 1
ATOM 1156 C C . LYS A 1 142 ? 12.887 -17.727 0.142 1.00 85.12 142 LYS A C 1
ATOM 1158 O O . LYS A 1 142 ? 13.476 -17.942 -0.910 1.00 85.12 142 LYS A O 1
ATOM 1163 N N . TRP A 1 143 ? 12.130 -16.647 0.337 1.00 83.81 143 TRP A N 1
ATOM 1164 C CA . TRP A 1 143 ? 11.867 -15.623 -0.684 1.00 83.81 143 TRP A CA 1
ATOM 1165 C C . TRP A 1 143 ? 12.641 -14.327 -0.438 1.00 83.81 143 TRP A C 1
ATOM 1167 O O . TRP A 1 143 ? 12.556 -13.400 -1.237 1.00 83.81 143 TRP A O 1
ATOM 1177 N N . ALA A 1 144 ? 13.435 -14.256 0.633 1.00 81.12 144 ALA A N 1
ATOM 1178 C CA . ALA A 1 144 ? 14.137 -13.038 1.032 1.00 81.12 144 ALA A CA 1
ATOM 1179 C C . ALA A 1 144 ? 15.188 -12.556 0.016 1.00 81.12 144 ALA A C 1
ATOM 1181 O O . ALA A 1 144 ? 15.697 -11.457 0.178 1.00 81.12 144 ALA A O 1
ATOM 1182 N N . GLN A 1 145 ? 15.523 -13.366 -0.996 1.00 84.00 145 GLN A N 1
ATOM 1183 C CA . GLN A 1 145 ? 16.475 -13.048 -2.070 1.00 84.00 145 GLN A CA 1
ATOM 1184 C C . GLN A 1 145 ? 15.842 -13.088 -3.473 1.00 84.00 145 GLN A C 1
ATOM 1186 O O . GLN A 1 145 ? 16.551 -12.967 -4.466 1.00 84.00 145 GLN A O 1
ATOM 1191 N N . ASP A 1 146 ? 14.526 -13.296 -3.577 1.00 84.81 146 ASP A N 1
ATOM 1192 C CA . ASP A 1 146 ? 13.818 -13.287 -4.861 1.00 84.81 146 ASP A CA 1
ATOM 1193 C C . ASP A 1 146 ? 13.512 -11.840 -5.268 1.00 84.81 146 ASP A C 1
ATOM 1195 O O . ASP A 1 146 ? 12.856 -11.116 -4.523 1.00 84.81 146 ASP A O 1
ATOM 1199 N N . ASP A 1 147 ? 13.963 -11.411 -6.447 1.00 83.31 147 ASP A N 1
ATOM 1200 C CA . ASP A 1 147 ? 13.740 -10.052 -6.959 1.00 83.31 147 ASP A CA 1
ATOM 1201 C C . ASP A 1 147 ? 12.250 -9.675 -7.008 1.00 83.31 147 ASP A C 1
ATOM 1203 O O . ASP A 1 147 ? 11.891 -8.520 -6.769 1.00 83.31 147 ASP A O 1
ATOM 1207 N N . LEU A 1 148 ? 11.358 -10.642 -7.254 1.00 85.06 148 LEU A N 1
ATOM 1208 C CA . LEU A 1 148 ? 9.917 -10.391 -7.268 1.00 85.06 148 LEU A CA 1
ATOM 1209 C C . LEU A 1 148 ? 9.347 -10.136 -5.868 1.00 85.06 148 LEU A C 1
ATOM 1211 O O . LEU A 1 148 ? 8.262 -9.578 -5.757 1.00 85.06 148 LEU A O 1
ATOM 1215 N N . THR A 1 149 ? 10.068 -10.449 -4.791 1.00 85.19 149 THR A N 1
ATOM 1216 C CA . THR A 1 149 ? 9.655 -10.082 -3.426 1.00 85.19 149 THR A CA 1
ATOM 1217 C C . THR A 1 149 ? 9.509 -8.570 -3.264 1.00 85.19 149 THR A C 1
ATOM 1219 O O . THR A 1 149 ? 8.644 -8.122 -2.512 1.00 85.19 149 THR A O 1
ATOM 1222 N N . ALA A 1 150 ? 10.271 -7.773 -4.020 1.00 85.94 150 ALA A N 1
ATOM 1223 C CA . ALA A 1 150 ? 10.191 -6.318 -3.960 1.00 85.94 150 ALA A CA 1
ATOM 1224 C C . ALA A 1 150 ? 8.838 -5.747 -4.418 1.00 85.94 150 ALA A C 1
ATOM 1226 O O . ALA A 1 150 ? 8.540 -4.606 -4.078 1.00 85.94 150 ALA A O 1
ATOM 1227 N N . ILE A 1 151 ? 7.997 -6.499 -5.146 1.00 87.12 151 ILE A N 1
ATOM 1228 C CA . ILE A 1 151 ? 6.626 -6.035 -5.411 1.00 87.12 151 ILE A CA 1
ATOM 1229 C C . ILE A 1 151 ? 5.704 -6.219 -4.200 1.00 87.12 151 ILE A C 1
ATOM 1231 O O . ILE A 1 151 ? 4.741 -5.482 -4.052 1.00 87.12 151 ILE A O 1
ATOM 1235 N N . PHE A 1 152 ? 5.985 -7.186 -3.325 1.00 86.31 152 PHE A N 1
ATOM 1236 C CA . PHE A 1 152 ? 5.057 -7.588 -2.269 1.00 86.31 152 PHE A CA 1
ATOM 1237 C C . PHE A 1 152 ? 5.342 -6.912 -0.935 1.00 86.31 152 PHE A C 1
ATOM 1239 O O . PHE A 1 152 ? 4.465 -6.896 -0.075 1.00 86.31 152 PHE A O 1
ATOM 1246 N N . GLY A 1 153 ? 6.549 -6.384 -0.739 1.00 84.75 153 GLY A N 1
ATOM 1247 C CA . GLY A 1 153 ? 6.950 -5.798 0.529 1.00 84.75 153 GLY A CA 1
ATOM 1248 C C . GLY A 1 153 ? 7.804 -4.550 0.388 1.00 84.75 153 GLY A C 1
ATOM 1249 O O . GLY A 1 153 ? 8.566 -4.401 -0.565 1.00 84.75 153 GLY A O 1
ATOM 1250 N N . SER A 1 154 ? 7.710 -3.709 1.410 1.00 85.81 154 SER A N 1
ATOM 1251 C CA . SER A 1 154 ? 8.487 -2.483 1.577 1.00 85.81 154 SER A CA 1
ATOM 1252 C C . SER A 1 154 ? 9.288 -2.514 2.875 1.00 85.81 154 SER A C 1
ATOM 1254 O O . SER A 1 154 ? 9.210 -3.461 3.667 1.00 85.81 154 SER A O 1
ATOM 1256 N N . LYS A 1 155 ? 10.082 -1.465 3.096 1.00 86.38 155 LYS A N 1
ATOM 1257 C CA . LYS A 1 155 ? 10.775 -1.222 4.362 1.00 86.38 155 LYS A CA 1
ATOM 1258 C C . LYS A 1 155 ? 10.256 0.075 4.973 1.00 86.38 155 LYS A C 1
ATOM 1260 O O . LYS A 1 155 ? 10.902 1.116 4.875 1.00 86.38 155 LYS A O 1
ATOM 1265 N N . LEU A 1 156 ? 9.073 0.009 5.583 1.00 84.81 156 LEU A N 1
ATOM 1266 C CA . LEU A 1 156 ? 8.454 1.200 6.154 1.00 84.81 156 LEU A CA 1
ATOM 1267 C C . LEU A 1 156 ? 9.296 1.791 7.295 1.00 84.81 156 LEU A C 1
ATOM 1269 O O . LEU A 1 156 ? 9.961 1.048 8.025 1.00 84.81 156 LEU A O 1
ATOM 1273 N N . PRO A 1 157 ? 9.272 3.125 7.469 1.00 80.88 157 PRO A N 1
ATOM 1274 C CA . PRO A 1 157 ? 10.002 3.782 8.542 1.00 80.88 157 PRO A CA 1
ATOM 1275 C C . PRO A 1 157 ? 9.444 3.385 9.914 1.00 80.88 157 PRO A C 1
ATOM 1277 O O . PRO A 1 157 ? 8.239 3.178 10.077 1.00 80.88 157 PRO A O 1
ATOM 1280 N N . ASN A 1 158 ? 10.321 3.336 10.922 1.00 80.12 158 ASN A N 1
ATOM 1281 C CA . ASN A 1 158 ? 9.969 2.918 12.285 1.00 80.12 158 ASN A CA 1
ATOM 1282 C C . ASN A 1 158 ? 8.806 3.715 12.886 1.00 80.12 158 ASN A C 1
ATOM 1284 O O . ASN A 1 158 ? 8.041 3.161 13.661 1.00 80.12 158 ASN A O 1
ATOM 1288 N N . GLU A 1 159 ? 8.643 4.987 12.521 1.00 78.38 159 GLU A N 1
ATOM 1289 C CA . GLU A 1 159 ? 7.513 5.813 12.968 1.00 78.38 159 GLU A CA 1
ATOM 1290 C C . GLU A 1 159 ? 6.148 5.201 12.606 1.00 78.38 159 GLU A C 1
ATOM 1292 O O . GLU A 1 159 ? 5.227 5.231 13.416 1.00 78.38 159 GLU A O 1
ATOM 1297 N N . VAL A 1 160 ? 6.036 4.566 11.433 1.00 79.44 160 VAL A N 1
ATOM 1298 C CA . VAL A 1 160 ? 4.820 3.861 11.007 1.00 79.44 160 VAL A CA 1
ATOM 1299 C C . VAL A 1 160 ? 4.733 2.500 11.696 1.00 79.44 160 VAL A C 1
ATOM 1301 O O . VAL A 1 160 ? 3.655 2.095 12.121 1.00 79.44 160 VAL A O 1
ATOM 1304 N N . LEU A 1 161 ? 5.869 1.810 11.854 1.00 76.81 161 LEU A N 1
ATOM 1305 C CA . LEU A 1 161 ? 5.920 0.490 12.492 1.00 76.81 161 LEU A CA 1
ATOM 1306 C C . LEU A 1 161 ? 5.598 0.518 13.994 1.00 76.81 161 LEU A C 1
ATOM 1308 O O . LEU A 1 161 ? 5.082 -0.461 14.522 1.00 76.81 161 LEU A O 1
ATOM 1312 N N . LEU A 1 162 ? 5.928 1.614 14.678 1.00 76.88 162 LEU A N 1
ATOM 1313 C CA . LEU A 1 162 ? 5.728 1.800 16.117 1.00 76.88 162 LEU A CA 1
ATOM 1314 C C . LEU A 1 162 ? 4.444 2.576 16.441 1.00 76.88 162 LEU A C 1
ATOM 1316 O O . LEU A 1 162 ? 3.987 2.544 17.582 1.00 76.88 162 LEU A O 1
ATOM 1320 N N . GLY A 1 163 ? 3.861 3.269 15.458 1.00 70.25 163 GLY A N 1
ATOM 1321 C CA . GLY A 1 163 ? 2.628 4.040 15.627 1.00 70.25 163 GLY A CA 1
ATOM 1322 C C . GLY A 1 163 ? 1.367 3.186 15.797 1.00 70.25 163 GLY A C 1
ATOM 1323 O O . GLY A 1 163 ? 0.332 3.716 16.188 1.00 70.25 163 GLY A O 1
ATOM 1324 N N . ALA A 1 164 ? 1.431 1.882 15.517 1.00 74.31 164 ALA A N 1
ATOM 1325 C CA . ALA A 1 164 ? 0.307 0.956 15.621 1.00 74.31 164 ALA A CA 1
ATOM 1326 C C . ALA A 1 164 ? 0.778 -0.502 15.689 1.00 74.31 164 ALA A C 1
ATOM 1328 O O . ALA A 1 164 ? 1.908 -0.829 15.327 1.00 74.31 164 ALA A O 1
ATOM 1329 N N . SER A 1 165 ? -0.129 -1.405 16.066 1.00 76.88 165 SER A N 1
ATOM 1330 C CA . SER A 1 165 ? 0.060 -2.832 15.794 1.00 76.88 165 SER A CA 1
ATOM 1331 C C . SER A 1 165 ? -0.157 -3.099 14.301 1.00 76.88 165 SER A C 1
ATOM 1333 O O . SER A 1 165 ? -1.244 -2.858 13.776 1.00 76.88 165 SER A O 1
ATOM 1335 N N . LEU A 1 166 ? 0.865 -3.595 13.603 1.00 69.38 166 LEU A N 1
ATOM 1336 C CA . LEU A 1 166 ? 0.773 -3.924 12.178 1.00 69.38 166 LEU A CA 1
ATOM 1337 C C . LEU A 1 166 ? 0.325 -5.368 11.974 1.00 69.38 166 LEU A C 1
ATOM 1339 O O . LEU A 1 166 ? 1.026 -6.304 12.357 1.00 69.38 166 LEU A O 1
ATOM 1343 N N . LEU A 1 167 ? -0.812 -5.538 11.304 1.00 63.12 167 LEU A N 1
ATOM 1344 C CA . LEU A 1 167 ? -1.289 -6.829 10.828 1.00 63.12 167 LEU A CA 1
ATOM 1345 C C . LEU A 1 167 ? -1.231 -6.830 9.297 1.00 63.12 167 LEU A C 1
ATOM 1347 O O . LEU A 1 167 ? -2.203 -6.422 8.654 1.00 63.12 167 LEU A O 1
ATOM 1351 N N . PRO A 1 168 ? -0.118 -7.281 8.682 1.00 57.19 168 PRO A N 1
ATOM 1352 C CA . PRO A 1 168 ? -0.189 -7.660 7.281 1.00 57.19 168 PRO A CA 1
ATOM 1353 C C . PRO A 1 168 ? -1.247 -8.757 7.180 1.00 57.19 168 PRO A C 1
ATOM 1355 O O . PRO A 1 168 ? -1.180 -9.746 7.917 1.00 57.19 168 PRO A O 1
ATOM 1358 N N . VAL A 1 169 ? -2.239 -8.587 6.307 1.00 53.31 169 VAL A N 1
ATOM 1359 C CA . VAL A 1 169 ? -3.213 -9.647 6.043 1.00 53.31 169 VAL A CA 1
ATOM 1360 C C . VAL A 1 169 ? -2.419 -10.802 5.440 1.00 53.31 169 VAL A C 1
ATOM 1362 O O . VAL A 1 169 ? -1.970 -10.751 4.297 1.00 53.31 169 VAL A O 1
ATOM 1365 N N . ALA A 1 170 ? -2.119 -11.797 6.276 1.00 35.25 170 ALA A N 1
ATOM 1366 C CA . ALA A 1 170 ? -1.166 -12.838 5.950 1.00 35.25 170 ALA A CA 1
ATOM 1367 C C . ALA A 1 170 ? -1.673 -13.642 4.753 1.00 35.25 170 ALA A C 1
ATOM 1369 O O . ALA A 1 170 ? -2.699 -14.319 4.818 1.00 35.25 170 ALA A O 1
ATOM 1370 N N . TRP A 1 171 ? -0.917 -13.598 3.659 1.00 37.78 171 TRP A N 1
ATOM 1371 C CA . TRP A 1 171 ? -1.118 -14.521 2.559 1.00 37.78 171 TRP A CA 1
ATOM 1372 C C . TRP A 1 171 ? -0.615 -15.906 2.974 1.00 37.78 171 TRP A C 1
ATOM 1374 O O . TRP A 1 171 ? 0.580 -16.109 3.199 1.00 37.78 171 TRP A O 1
ATOM 1384 N N . CYS A 1 172 ? -1.515 -16.885 3.039 1.00 27.11 172 CYS A N 1
ATOM 1385 C CA . CYS A 1 172 ? -1.123 -18.277 2.895 1.00 27.11 172 CYS A CA 1
ATOM 1386 C C . CYS A 1 172 ? -0.890 -18.507 1.396 1.00 27.11 172 CYS A C 1
ATOM 1388 O O . CYS A 1 172 ? -1.853 -18.580 0.632 1.00 27.11 172 CYS A O 1
ATOM 1390 N N . ARG A 1 173 ? 0.375 -18.639 0.958 1.00 32.59 173 ARG A N 1
ATOM 1391 C CA . ARG A 1 173 ? 0.661 -19.382 -0.280 1.00 32.59 173 ARG A CA 1
ATOM 1392 C C . ARG A 1 173 ? 0.106 -20.780 -0.051 1.00 32.59 173 ARG A C 1
ATOM 1394 O O . ARG A 1 173 ? 0.783 -21.620 0.540 1.00 32.59 173 ARG A O 1
ATOM 1401 N N . THR A 1 174 ? -1.116 -21.044 -0.500 1.00 29.17 174 THR A N 1
ATOM 1402 C CA . THR A 1 174 ? -1.522 -22.426 -0.711 1.00 29.17 174 THR A CA 1
ATOM 1403 C C . THR A 1 174 ? -0.488 -23.015 -1.668 1.00 29.17 174 THR A C 1
ATOM 1405 O O . THR A 1 174 ? -0.054 -22.358 -2.617 1.00 29.17 174 THR A O 1
ATOM 1408 N N . ASN A 1 175 ? 0.001 -24.217 -1.369 1.00 32.88 175 ASN A N 1
ATOM 1409 C CA . ASN A 1 175 ? 0.870 -24.990 -2.255 1.00 32.88 175 ASN A CA 1
ATOM 1410 C C . ASN A 1 175 ? 0.085 -25.374 -3.527 1.00 32.88 175 ASN A C 1
ATOM 1412 O O . ASN A 1 175 ? -0.241 -26.535 -3.753 1.00 32.88 175 ASN A O 1
ATOM 1416 N N . GLY A 1 176 ? -0.263 -24.386 -4.345 1.00 33.28 176 GLY A N 1
ATOM 1417 C CA . GLY A 1 176 ? -0.899 -24.522 -5.639 1.00 33.28 176 GLY A CA 1
ATOM 1418 C C . GLY A 1 176 ? 0.170 -24.380 -6.705 1.00 33.28 176 GLY A C 1
ATOM 1419 O O . GLY A 1 176 ? 0.889 -23.386 -6.755 1.00 33.28 176 GLY A O 1
ATOM 1420 N N . ARG A 1 177 ? 0.320 -25.429 -7.509 1.00 33.66 177 ARG A N 1
ATOM 1421 C CA . ARG A 1 177 ? 1.285 -25.554 -8.602 1.00 33.66 177 ARG A CA 1
ATOM 1422 C C . ARG A 1 177 ? 1.368 -24.277 -9.442 1.00 33.66 177 ARG A C 1
ATOM 1424 O O . ARG A 1 177 ? 0.351 -23.667 -9.753 1.00 33.66 177 ARG A O 1
ATOM 1431 N N . ARG A 1 178 ? 2.598 -23.947 -9.856 1.00 39.09 178 ARG A N 1
ATOM 1432 C CA . ARG A 1 178 ? 2.882 -22.980 -10.923 1.00 39.09 178 ARG A CA 1
ATOM 1433 C C . ARG A 1 178 ? 1.916 -23.229 -12.075 1.00 39.09 178 ARG A C 1
ATOM 1435 O O . ARG A 1 178 ? 1.938 -24.329 -12.612 1.00 39.09 178 ARG A O 1
ATOM 1442 N N . ASN A 1 179 ? 1.130 -22.223 -12.429 1.00 31.77 179 ASN A N 1
ATOM 1443 C CA . ASN A 1 179 ? 0.594 -22.011 -13.766 1.00 31.77 179 ASN A CA 1
ATOM 1444 C C . ASN A 1 179 ? 0.269 -20.512 -13.894 1.00 31.77 179 ASN A C 1
ATOM 1446 O O . ASN A 1 179 ? -0.814 -20.088 -13.514 1.00 31.77 179 ASN A O 1
ATOM 1450 N N . TRP A 1 180 ? 1.294 -19.789 -14.366 1.00 44.00 180 TRP A N 1
ATOM 1451 C CA . TRP A 1 180 ? 1.327 -18.528 -15.135 1.00 44.00 180 TRP A CA 1
ATOM 1452 C C . TRP A 1 180 ? 0.505 -17.315 -14.675 1.00 44.00 180 TRP A C 1
ATOM 1454 O O . TRP A 1 180 ? -0.736 -17.314 -14.786 1.00 44.00 180 TRP A O 1
#

Sequence (180 aa):
MAGNHEFYGHHWTQLLDELRLQAKVHGVHFLEYDSVTIQGIRFLGCTLWTDFEFFGLSRRSQMMRAAERGLNDFRRIEADPLMAEHTSVAPRQSKPRLTAAHTLARHQDSLTWLKSELLQGEPKNTVVVTHHYPHQNSTHPKWAQDDLTAIFGSKLPNEVLLGASLLPVAWCRTNGRRNW

pLDDT: mean 84.46, std 17.92, range [27.11, 97.44]

Radius of gyration: 17.05 Å; chains: 1; bounding box: 45×42×52 Å

Foldseek 3Di:
DDELVQQFQHEDVVSVVVVVVVCVVVVHDDAALDWDADPLAIEHEHQLWALLQLVHPVCSVVLQVCPCVPDCSQVGHAYDDDPDDDDPDDDDPDGHTDGSVNSNVSNVVVLVSLLVVLVVDQQVRYEYEYQAAADLVLDDPVCSPPSNNSRRYYHHDVSSVRSYHYDHVRDDPDPDDDDD